Protein AF-A0A519QTP0-F1 (afdb_monomer_lite)

Sequence (77 aa):
MNALQNIKNNLIDRILATKNERLLEAINSIFDSTQSEEVFALSSEQIEMLSMSERDIESGNFISESDLDKRDSEWLS

Radius of gyration: 25.73 Å; chains: 1; bounding box: 52×35×58 Å

Foldseek 3Di:
DDVVVVVVVVVVVVLVPDPDPVVVVVVVVVVVVPPDPPPPDDDPVRVVVVVVVVVCVVVVVDDDPVVVVVVVVVVVD

Structure (mmCIF, N/CA/C/O backbone):
data_AF-A0A519QTP0-F1
#
_entry.id   AF-A0A519QTP0-F1
#
loop_
_atom_site.group_PDB
_atom_site.id
_atom_site.type_symbol
_atom_site.label_atom_id
_atom_site.label_alt_id
_atom_site.label_comp_id
_atom_site.label_asym_id
_atom_site.label_entity_id
_atom_site.label_seq_id
_atom_site.pdbx_PDB_ins_code
_atom_site.Cartn_x
_atom_site.Cartn_y
_atom_site.Cartn_z
_atom_site.occupancy
_atom_site.B_iso_or_equiv
_atom_site.auth_seq_id
_atom_site.auth_comp_id
_atom_site.auth_asym_id
_atom_site.auth_atom_id
_atom_site.pdbx_PDB_model_num
ATOM 1 N N . MET A 1 1 ? -9.392 -3.176 35.857 1.00 54.25 1 MET A N 1
ATOM 2 C CA . MET A 1 1 ? -10.073 -3.123 34.542 1.00 54.25 1 MET A CA 1
ATOM 3 C C . MET A 1 1 ? -9.650 -1.843 33.848 1.00 54.25 1 MET A C 1
ATOM 5 O O . MET A 1 1 ? -9.718 -0.791 34.465 1.00 54.25 1 MET A O 1
ATOM 9 N N . ASN A 1 2 ? -9.110 -1.940 32.637 1.00 83.12 2 ASN A N 1
ATOM 10 C CA . ASN A 1 2 ? -8.488 -0.809 31.951 1.00 83.12 2 ASN A CA 1
ATOM 11 C C . ASN A 1 2 ? -9.581 0.001 31.229 1.00 83.12 2 ASN A C 1
ATOM 13 O O . ASN A 1 2 ? -10.298 -0.566 30.407 1.00 83.12 2 ASN A O 1
ATOM 17 N N . ALA A 1 3 ? -9.748 1.290 31.548 1.00 86.44 3 ALA A N 1
ATOM 18 C CA . ALA A 1 3 ? -10.809 2.139 30.986 1.00 86.44 3 ALA A CA 1
ATOM 19 C C . ALA A 1 3 ? -10.812 2.135 29.446 1.00 86.44 3 ALA A C 1
ATOM 21 O O . ALA A 1 3 ? -11.870 2.147 28.821 1.00 86.44 3 ALA A O 1
ATOM 22 N N . LEU A 1 4 ? -9.627 2.000 28.844 1.00 88.12 4 LEU A N 1
ATOM 23 C CA . LEU A 1 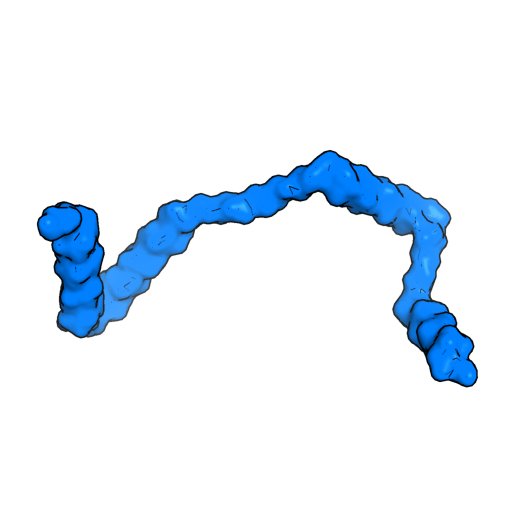4 ? -9.451 1.860 27.403 1.00 88.12 4 LEU A CA 1
ATOM 24 C C . LEU A 1 4 ? -10.138 0.609 26.832 1.00 88.12 4 LEU A C 1
ATOM 26 O O . LEU A 1 4 ? -10.739 0.669 25.764 1.00 88.12 4 LEU A O 1
ATOM 30 N N . GLN A 1 5 ? -10.077 -0.518 27.542 1.00 90.50 5 GLN A N 1
ATOM 31 C CA . GLN A 1 5 ? -10.716 -1.764 27.106 1.00 90.50 5 GLN A CA 1
ATOM 32 C C . GLN A 1 5 ? -12.241 -1.645 27.132 1.00 90.50 5 GLN A C 1
ATOM 34 O O . GLN A 1 5 ? -12.913 -2.099 26.211 1.00 90.50 5 GLN A O 1
ATOM 39 N N . ASN A 1 6 ? -12.791 -0.954 28.134 1.00 91.81 6 ASN A N 1
ATOM 40 C CA . ASN A 1 6 ? -14.232 -0.714 28.214 1.00 91.81 6 ASN A CA 1
ATOM 41 C C . ASN A 1 6 ? -14.729 0.158 27.053 1.00 91.81 6 ASN A C 1
ATOM 43 O O . ASN A 1 6 ? -15.787 -0.117 26.491 1.00 91.81 6 ASN A O 1
ATOM 47 N N . ILE A 1 7 ? -13.954 1.176 26.667 1.00 90.62 7 ILE A N 1
ATOM 48 C CA . ILE A 1 7 ? -14.275 2.033 25.519 1.00 90.62 7 ILE A CA 1
ATOM 49 C C . ILE A 1 7 ? -14.259 1.217 24.220 1.00 90.62 7 ILE A C 1
ATOM 51 O O . ILE A 1 7 ? -15.215 1.293 23.450 1.00 90.62 7 ILE A O 1
ATOM 55 N N . LYS A 1 8 ? -13.223 0.392 24.002 1.00 89.00 8 LYS A N 1
ATOM 56 C CA . LYS A 1 8 ? -13.120 -0.473 22.814 1.00 89.00 8 LYS A CA 1
ATOM 57 C C . LYS A 1 8 ? -14.299 -1.436 22.701 1.00 89.00 8 LYS A C 1
ATOM 59 O O . LYS A 1 8 ? -14.941 -1.482 21.657 1.00 89.00 8 LYS A O 1
ATOM 64 N N . ASN A 1 9 ? -14.621 -2.141 23.783 1.00 92.56 9 ASN A N 1
ATOM 65 C CA . ASN A 1 9 ? -15.726 -3.098 23.789 1.00 92.56 9 ASN A CA 1
ATOM 66 C C . ASN A 1 9 ? -17.068 -2.410 23.498 1.00 92.56 9 ASN A C 1
ATOM 68 O O . ASN A 1 9 ? -17.830 -2.889 22.667 1.00 92.56 9 ASN A O 1
ATOM 72 N N . ASN A 1 10 ? -17.316 -1.232 24.083 1.00 92.31 10 ASN A N 1
ATOM 73 C CA . ASN A 1 10 ? -18.553 -0.494 23.820 1.00 92.31 10 ASN A CA 1
ATOM 74 C C . ASN A 1 10 ? -18.682 -0.031 22.359 1.00 92.31 10 ASN A C 1
ATOM 76 O O . ASN A 1 10 ? -19.787 -0.005 21.820 1.00 92.31 10 ASN A O 1
ATOM 80 N N . LEU A 1 11 ? -17.570 0.338 21.716 1.00 90.25 11 LEU A N 1
ATOM 81 C CA . LEU A 1 11 ? -17.555 0.676 20.292 1.00 90.25 11 LEU A CA 1
ATOM 82 C C . LEU A 1 11 ? -17.877 -0.542 19.420 1.00 90.25 11 LEU A C 1
ATOM 84 O O . LEU A 1 11 ? -18.711 -0.426 18.526 1.00 90.25 11 LEU A O 1
ATOM 88 N N . ILE A 1 12 ? -17.276 -1.699 19.713 1.00 90.62 12 ILE A N 1
ATOM 89 C CA . ILE A 1 12 ? -17.557 -2.958 19.005 1.00 90.62 12 ILE A CA 1
ATOM 90 C C . ILE A 1 12 ? -19.047 -3.301 19.114 1.00 90.62 12 ILE A C 1
ATOM 92 O O . ILE A 1 12 ? 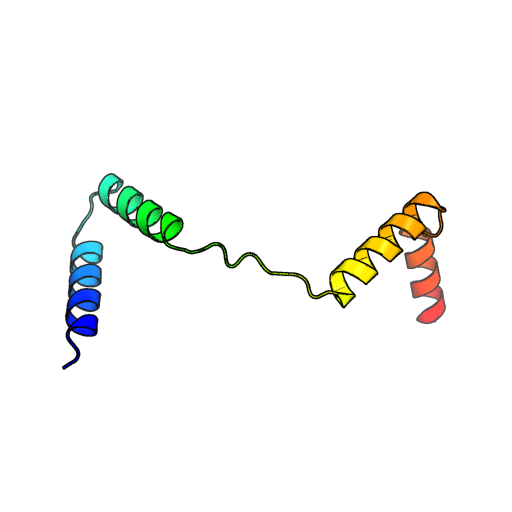-19.692 -3.539 18.094 1.00 90.62 12 ILE A O 1
ATOM 96 N N . ASP A 1 13 ? -19.618 -3.235 20.318 1.00 93.38 13 ASP A N 1
ATOM 97 C CA . ASP A 1 13 ? -21.037 -3.532 20.544 1.00 93.38 13 ASP A CA 1
ATOM 98 C C . ASP A 1 13 ? -21.959 -2.607 19.731 1.00 93.38 13 ASP A C 1
ATOM 100 O O . ASP A 1 13 ? -22.942 -3.053 19.136 1.00 93.38 13 ASP A O 1
ATOM 104 N N . ARG A 1 14 ? -21.634 -1.309 19.656 1.00 90.19 14 ARG A N 1
ATOM 105 C CA . ARG A 1 14 ? -22.404 -0.330 18.867 1.00 90.19 14 ARG A CA 1
ATOM 106 C C . ARG A 1 14 ? -22.298 -0.579 17.364 1.00 90.19 14 ARG A C 1
ATOM 108 O O . ARG A 1 14 ? -23.298 -0.421 16.665 1.00 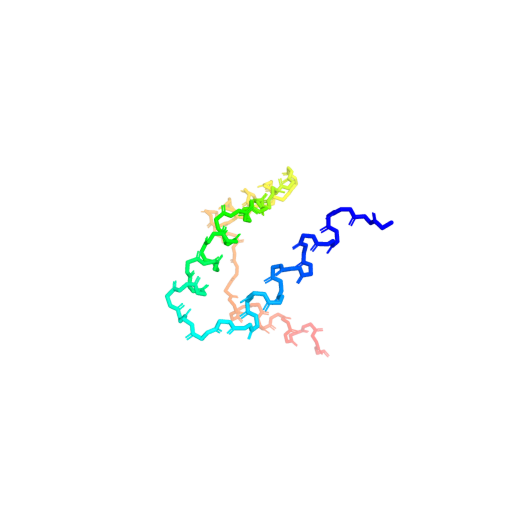90.19 14 ARG A O 1
ATOM 115 N N . ILE A 1 15 ? -21.116 -0.961 16.881 1.00 90.75 15 ILE A N 1
ATOM 116 C CA . ILE A 1 15 ? -20.877 -1.304 15.472 1.00 90.75 15 ILE A CA 1
ATOM 117 C C . ILE A 1 15 ? -21.654 -2.573 15.098 1.00 90.75 15 ILE A C 1
ATOM 119 O O . ILE A 1 15 ? -22.293 -2.607 14.052 1.00 90.75 15 ILE A O 1
ATOM 123 N N . LEU A 1 16 ? -21.675 -3.583 15.971 1.00 90.31 16 LEU A N 1
ATOM 124 C CA . LEU A 1 16 ? -22.426 -4.823 15.742 1.00 90.31 16 LEU A CA 1
ATOM 125 C C . LEU A 1 16 ? -23.949 -4.622 15.786 1.00 90.31 16 LEU A C 1
ATOM 127 O O . LEU A 1 16 ? -24.685 -5.330 15.100 1.00 90.31 16 LEU A O 1
ATOM 131 N N . ALA A 1 17 ? -24.438 -3.674 16.589 1.00 93.12 17 ALA A N 1
A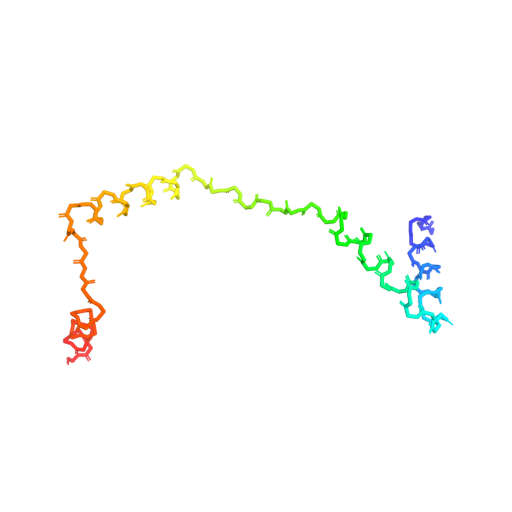TOM 132 C CA . ALA A 1 17 ? -25.869 -3.407 16.731 1.00 93.12 17 ALA A CA 1
ATOM 133 C C . ALA A 1 17 ? -26.459 -2.549 15.595 1.00 93.12 17 ALA A C 1
ATOM 135 O O . ALA A 1 17 ? -27.672 -2.585 15.365 1.00 93.12 17 ALA A O 1
ATOM 136 N N . THR A 1 18 ? -25.642 -1.750 14.900 1.00 90.88 18 THR A N 1
ATOM 137 C CA . THR A 1 18 ? -26.131 -0.855 13.842 1.00 90.88 18 THR A CA 1
ATOM 138 C C . THR A 1 18 ? -26.302 -1.581 12.506 1.00 90.88 18 THR A C 1
ATOM 140 O O . THR A 1 18 ? -25.488 -2.402 12.107 1.00 90.88 18 THR A O 1
ATOM 143 N N . LYS A 1 19 ? -27.368 -1.233 11.777 1.00 91.50 19 LYS A N 1
ATOM 144 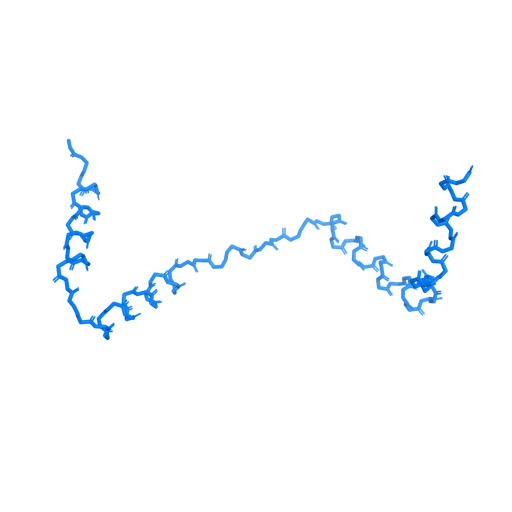C CA . LYS A 1 19 ? -27.588 -1.617 10.367 1.00 91.50 19 LYS A CA 1
ATOM 145 C C . LYS A 1 19 ? -27.489 -0.421 9.416 1.00 91.50 19 LYS A C 1
ATOM 147 O O . LYS A 1 19 ? -27.854 -0.521 8.251 1.00 91.50 19 LYS A O 1
ATOM 152 N N . ASN A 1 20 ? -27.085 0.739 9.933 1.00 93.62 20 ASN A N 1
ATOM 153 C CA . ASN A 1 20 ? -26.988 1.964 9.155 1.00 93.62 20 ASN A CA 1
ATOM 154 C C . ASN A 1 20 ? -25.660 1.984 8.391 1.00 93.62 20 ASN A C 1
ATOM 156 O O . ASN A 1 20 ? -24.617 2.287 8.965 1.00 93.62 20 ASN A O 1
ATOM 160 N N . GLU A 1 21 ? -25.733 1.676 7.100 1.00 91.62 21 GLU A N 1
ATOM 161 C CA . GLU A 1 21 ? -24.598 1.646 6.175 1.00 91.62 21 GLU A CA 1
ATOM 162 C C . GLU A 1 21 ? -23.826 2.971 6.149 1.00 91.62 21 GLU A C 1
ATOM 164 O O . GLU A 1 21 ? -22.621 2.977 6.367 1.00 91.62 21 GLU A O 1
ATOM 169 N N . ARG A 1 22 ? -24.523 4.110 6.044 1.00 91.00 22 ARG A N 1
ATOM 170 C CA . ARG A 1 22 ? -23.885 5.441 6.016 1.00 91.00 22 ARG A CA 1
ATOM 171 C C . ARG A 1 22 ? -23.088 5.749 7.282 1.00 91.00 22 ARG A C 1
ATOM 173 O O . ARG A 1 22 ? -22.087 6.455 7.236 1.00 91.00 22 ARG A O 1
ATOM 180 N N . LEU A 1 23 ? -23.553 5.256 8.431 1.00 88.31 23 LEU A N 1
ATOM 181 C CA . LEU A 1 23 ? -22.828 5.408 9.691 1.00 88.31 23 LEU A CA 1
ATOM 182 C C . LEU A 1 23 ? -21.555 4.554 9.696 1.00 88.31 23 LEU A C 1
ATOM 184 O O . LEU A 1 23 ? -20.519 5.022 10.157 1.00 88.31 23 LEU A O 1
ATOM 188 N N . LEU A 1 24 ? -21.634 3.320 9.192 1.00 91.25 24 LEU A N 1
ATOM 189 C CA . LEU A 1 24 ? -20.483 2.422 9.098 1.00 91.25 24 LEU A CA 1
ATOM 190 C C . LEU A 1 24 ? -19.430 2.958 8.121 1.00 91.25 24 LEU A C 1
ATOM 192 O O . LEU A 1 24 ? -18.251 2.958 8.461 1.00 91.25 24 LEU A O 1
ATOM 196 N N . GLU A 1 25 ? -19.851 3.495 6.975 1.00 92.00 25 GLU A N 1
ATOM 197 C CA . GLU A 1 25 ? -18.964 4.164 6.014 1.00 92.00 25 GLU A CA 1
ATOM 198 C C . GLU A 1 25 ? -18.229 5.345 6.654 1.00 92.00 25 GLU A C 1
ATOM 200 O O . GLU A 1 25 ? -17.004 5.422 6.585 1.00 92.00 25 GLU A O 1
ATOM 205 N N . ALA A 1 26 ? -18.954 6.228 7.351 1.00 91.12 26 ALA A N 1
ATOM 206 C CA . ALA A 1 26 ? -18.351 7.377 8.022 1.00 91.12 26 ALA A CA 1
ATOM 207 C C . ALA A 1 26 ? -17.351 6.960 9.115 1.00 91.12 26 ALA A C 1
ATOM 209 O O . ALA A 1 26 ? -16.295 7.577 9.251 1.00 91.12 26 ALA A O 1
ATOM 210 N N . ILE A 1 27 ? -17.661 5.908 9.882 1.00 89.75 27 ILE A N 1
ATOM 211 C CA . ILE A 1 27 ? -16.745 5.350 10.888 1.00 89.75 27 ILE A CA 1
ATOM 212 C C . ILE A 1 27 ? -15.479 4.807 10.218 1.00 89.75 27 ILE A C 1
ATOM 214 O O . ILE A 1 27 ? -14.381 5.075 10.705 1.00 89.75 27 ILE A O 1
ATOM 218 N N . ASN A 1 28 ? -15.620 4.086 9.103 1.00 88.31 28 ASN A N 1
ATOM 219 C CA . ASN A 1 28 ? -14.481 3.538 8.373 1.00 88.31 28 ASN A CA 1
ATOM 220 C C . ASN A 1 28 ? -13.566 4.653 7.849 1.00 88.31 28 ASN A C 1
ATOM 222 O O . ASN A 1 28 ? -12.373 4.641 8.129 1.00 88.31 28 ASN A O 1
ATOM 226 N N . SER A 1 29 ? -14.136 5.687 7.218 1.00 88.81 29 SER A N 1
ATOM 227 C CA . SER A 1 29 ? -13.364 6.842 6.739 1.00 88.81 29 SER A CA 1
ATOM 228 C C . SER A 1 29 ? -12.626 7.583 7.857 1.00 88.81 29 SER A C 1
ATOM 230 O O . SER A 1 29 ? -11.519 8.072 7.641 1.00 88.81 29 SER A O 1
ATOM 232 N N . ILE A 1 30 ? -13.209 7.671 9.060 1.00 88.06 30 ILE A N 1
ATOM 233 C CA . ILE A 1 30 ? -12.520 8.258 10.217 1.00 88.06 30 ILE A CA 1
ATOM 234 C C . ILE A 1 30 ? -11.305 7.405 10.586 1.00 88.06 30 ILE A C 1
ATOM 236 O O . ILE A 1 30 ? -10.224 7.965 10.761 1.00 88.06 30 ILE A O 1
ATOM 240 N N . PHE A 1 31 ? -11.447 6.078 10.668 1.00 84.62 31 PHE A N 1
ATOM 241 C CA . PHE A 1 31 ? -10.314 5.202 10.971 1.00 84.62 31 PHE A CA 1
ATOM 242 C C . PHE A 1 31 ? -9.204 5.321 9.927 1.00 84.62 31 PHE A C 1
ATOM 244 O O . PHE A 1 31 ? -8.052 5.521 10.317 1.00 84.62 31 PHE A O 1
ATOM 251 N N . ASP A 1 32 ? -9.559 5.317 8.644 1.00 82.44 32 ASP A N 1
ATOM 252 C CA . ASP A 1 32 ? -8.612 5.483 7.538 1.00 82.44 32 ASP A CA 1
ATOM 253 C C . ASP A 1 32 ? -7.876 6.832 7.627 1.00 82.44 32 ASP A C 1
ATOM 255 O O . ASP A 1 32 ? -6.660 6.889 7.494 1.00 82.44 32 ASP A O 1
ATOM 259 N N . SER A 1 33 ? -8.578 7.923 7.965 1.00 79.69 33 SER A N 1
ATOM 260 C CA . SER A 1 33 ? -7.961 9.253 8.129 1.00 79.69 33 SER A CA 1
ATOM 261 C C . SER A 1 33 ? -7.037 9.377 9.347 1.00 79.69 33 SER A C 1
ATOM 263 O O . SER A 1 33 ? -6.222 10.296 9.425 1.00 79.69 33 SER A O 1
ATOM 265 N N . THR A 1 34 ? -7.197 8.484 10.327 1.00 75.00 34 THR A N 1
ATOM 266 C CA . THR A 1 34 ? -6.379 8.455 11.549 1.00 75.00 34 THR A CA 1
ATOM 267 C C . THR A 1 34 ? -5.218 7.478 11.461 1.00 75.00 34 THR A C 1
ATOM 269 O O . THR A 1 34 ? -4.319 7.537 12.304 1.00 75.00 34 THR A O 1
ATOM 272 N N . GLN A 1 35 ? -5.206 6.597 10.455 1.00 68.06 35 GLN A N 1
ATOM 273 C CA . GLN A 1 35 ? -3.990 5.899 10.085 1.00 68.06 35 GLN A CA 1
ATOM 274 C C . GLN A 1 35 ? -3.039 6.950 9.523 1.00 68.06 35 GLN A C 1
ATOM 276 O O . GLN A 1 35 ? -3.204 7.450 8.417 1.00 68.06 35 GLN A O 1
ATOM 281 N N . SER A 1 36 ? -2.042 7.313 10.330 1.00 63.97 36 SER A N 1
ATOM 282 C CA . SER A 1 36 ? -0.801 7.847 9.791 1.00 63.97 36 SER A CA 1
ATOM 283 C C . SER A 1 36 ? -0.398 6.890 8.680 1.00 63.97 36 SER A C 1
ATOM 285 O O . SER A 1 36 ? -0.138 5.725 8.978 1.00 63.97 36 SER A O 1
ATOM 287 N N . GLU A 1 37 ? -0.366 7.347 7.427 1.00 63.41 37 GLU A N 1
ATOM 288 C CA . GLU A 1 37 ? 0.454 6.678 6.426 1.00 63.41 37 GLU A CA 1
ATOM 289 C C . GLU A 1 37 ? 1.822 6.547 7.093 1.00 63.41 37 GLU A C 1
ATOM 291 O O . GLU A 1 37 ? 2.478 7.550 7.390 1.00 63.41 37 GLU A O 1
ATOM 296 N N . GLU A 1 38 ? 2.207 5.335 7.488 1.00 59.94 38 GLU A N 1
ATOM 297 C CA . GLU A 1 38 ? 3.590 5.069 7.843 1.00 59.94 38 GLU A CA 1
ATOM 298 C C . GLU A 1 38 ? 4.345 5.242 6.532 1.00 59.94 38 GLU A C 1
ATOM 300 O O . GLU A 1 38 ? 4.504 4.304 5.752 1.00 59.94 38 GLU A O 1
ATOM 305 N N . VAL A 1 39 ? 4.703 6.493 6.230 1.00 67.56 39 VAL A N 1
ATOM 306 C CA . VAL A 1 39 ? 5.532 6.838 5.089 1.00 67.56 39 VAL A CA 1
ATOM 307 C C . VAL A 1 39 ? 6.825 6.087 5.326 1.00 67.56 39 VAL A C 1
ATOM 309 O O . VAL A 1 39 ? 7.606 6.433 6.215 1.00 67.56 39 VAL A O 1
ATOM 312 N N . PHE A 1 40 ? 6.997 4.999 4.583 1.00 75.56 40 PHE A N 1
ATOM 313 C CA . PHE A 1 40 ? 8.181 4.176 4.674 1.00 75.56 40 PHE A CA 1
ATOM 314 C C . PHE A 1 40 ? 9.371 5.035 4.251 1.00 75.56 40 PHE A C 1
ATOM 316 O O . PHE A 1 40 ? 9.567 5.325 3.071 1.00 75.56 40 PHE A O 1
ATOM 323 N N . ALA A 1 41 ? 10.129 5.504 5.238 1.00 83.06 41 ALA A N 1
ATOM 324 C CA . ALA A 1 41 ? 11.325 6.281 4.995 1.00 83.06 41 ALA A CA 1
ATOM 325 C C . ALA A 1 41 ? 12.421 5.330 4.515 1.00 83.06 41 ALA A C 1
ATOM 327 O O . ALA A 1 41 ? 12.843 4.435 5.249 1.00 83.06 41 ALA A O 1
ATOM 328 N N . LEU A 1 42 ? 12.871 5.529 3.277 1.00 88.00 42 LEU A N 1
ATOM 329 C CA . LEU A 1 42 ? 14.022 4.814 2.744 1.00 88.00 42 LEU A CA 1
ATOM 330 C C . LEU A 1 42 ? 15.274 5.162 3.556 1.00 88.00 42 LEU A C 1
ATOM 332 O O . LEU A 1 42 ? 15.464 6.312 3.964 1.00 88.00 42 LEU A O 1
ATOM 336 N N . SER A 1 43 ? 16.145 4.175 3.763 1.00 93.50 43 SER A N 1
ATOM 337 C CA . SER A 1 43 ? 17.477 4.430 4.309 1.00 93.50 43 SER A CA 1
ATOM 338 C C . SER A 1 43 ? 18.344 5.178 3.290 1.00 93.50 43 SER A C 1
ATOM 340 O O . SER A 1 43 ? 18.070 5.170 2.086 1.00 93.50 43 SER A O 1
ATOM 342 N N . SER A 1 44 ? 19.426 5.802 3.757 1.00 94.75 44 SER A N 1
ATOM 343 C CA . SER A 1 44 ? 20.383 6.490 2.882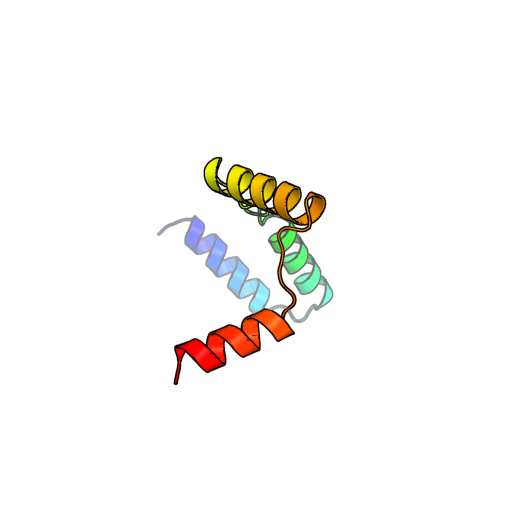 1.00 94.75 44 SER A CA 1
ATOM 344 C C . SER A 1 44 ? 20.945 5.560 1.801 1.00 94.75 44 SER A C 1
ATOM 346 O O . SER A 1 44 ? 21.071 5.961 0.649 1.00 94.75 44 SER A O 1
ATOM 348 N N . GLU A 1 45 ? 21.217 4.301 2.152 1.00 95.94 45 GLU A N 1
ATOM 349 C CA . GLU A 1 45 ? 21.748 3.280 1.243 1.00 95.94 45 GLU A CA 1
ATOM 350 C C . GLU A 1 45 ? 20.722 2.883 0.173 1.00 95.94 45 GLU A C 1
ATOM 352 O O . GLU A 1 45 ? 21.076 2.651 -0.981 1.00 95.94 45 GLU A O 1
ATOM 357 N N . GLN A 1 46 ? 19.435 2.826 0.530 1.00 95.56 46 GLN A N 1
ATOM 358 C CA . GLN A 1 46 ? 18.360 2.544 -0.425 1.00 95.56 46 GLN A CA 1
ATOM 359 C C . GLN A 1 46 ? 18.171 3.702 -1.411 1.00 95.56 46 GLN A C 1
ATOM 361 O O . GLN A 1 46 ? 17.983 3.469 -2.603 1.00 95.56 46 GLN A O 1
ATOM 366 N N . ILE A 1 47 ? 18.271 4.947 -0.936 1.00 96.25 47 ILE A N 1
ATOM 367 C CA . ILE A 1 47 ? 18.231 6.141 -1.794 1.00 96.25 47 ILE A CA 1
ATOM 368 C C . ILE A 1 47 ? 19.437 6.163 -2.742 1.00 96.25 47 ILE A C 1
ATOM 370 O O . ILE A 1 47 ? 19.292 6.449 -3.933 1.00 96.25 47 ILE A O 1
ATOM 374 N N . GLU A 1 48 ? 20.624 5.825 -2.237 1.00 96.88 48 GLU A N 1
ATOM 375 C CA . GLU A 1 48 ? 21.836 5.725 -3.050 1.00 96.88 48 GLU A CA 1
ATOM 376 C C . GLU A 1 48 ? 21.708 4.641 -4.129 1.00 96.88 48 GLU A C 1
ATOM 378 O O . GLU A 1 48 ? 22.023 4.902 -5.290 1.00 96.88 48 GLU A O 1
ATOM 383 N N . MET A 1 49 ? 21.167 3.468 -3.786 1.00 96.06 49 MET A N 1
ATOM 384 C CA . MET A 1 49 ? 20.916 2.382 -4.738 1.00 96.06 49 MET A CA 1
ATOM 385 C C . MET A 1 49 ? 19.964 2.806 -5.865 1.00 96.06 49 MET A C 1
ATOM 387 O O . MET A 1 49 ? 20.221 2.510 -7.032 1.00 96.06 49 MET A O 1
ATOM 391 N N . LEU A 1 50 ? 18.898 3.544 -5.543 1.00 96.62 50 LEU A N 1
ATOM 392 C CA . LEU A 1 50 ? 17.992 4.100 -6.552 1.00 96.62 50 LEU A CA 1
ATOM 393 C C . LEU A 1 50 ? 18.704 5.125 -7.442 1.00 96.62 50 LEU A C 1
ATOM 395 O O . LEU A 1 50 ? 18.583 5.063 -8.661 1.00 96.62 50 LEU A O 1
ATOM 399 N N . SER A 1 51 ? 19.524 5.995 -6.850 1.00 96.81 51 SER A N 1
ATOM 400 C CA . SER A 1 51 ? 20.301 6.999 -7.593 1.00 96.81 51 SER A CA 1
ATOM 401 C C . SER A 1 51 ? 21.340 6.358 -8.524 1.00 96.81 51 SER A C 1
ATOM 403 O O . SER A 1 51 ? 21.663 6.897 -9.580 1.00 96.81 51 SER A O 1
ATOM 405 N N . MET A 1 52 ? 21.904 5.210 -8.137 1.00 96.38 52 MET A N 1
ATOM 406 C CA . MET A 1 52 ? 22.769 4.406 -9.005 1.00 96.38 52 MET A CA 1
ATOM 407 C C . MET A 1 52 ? 21.982 3.814 -10.176 1.00 96.38 52 MET A C 1
ATOM 409 O O . MET A 1 52 ? 22.425 3.948 -11.312 1.00 96.38 52 MET A O 1
ATOM 413 N N . SER A 1 53 ? 20.802 3.250 -9.906 1.00 95.88 53 SER A N 1
ATOM 414 C CA . SER A 1 53 ? 19.910 2.702 -10.936 1.00 95.88 53 SER A CA 1
ATOM 415 C C . SER A 1 53 ? 19.504 3.757 -11.972 1.00 95.88 53 SER A C 1
ATOM 417 O O . SER A 1 53 ? 19.572 3.506 -13.172 1.00 95.88 53 SER A O 1
ATOM 419 N N . GLU A 1 54 ? 19.166 4.974 -11.535 1.00 96.81 54 GLU A N 1
ATOM 420 C CA . GLU A 1 54 ? 18.857 6.089 -12.441 1.00 96.81 54 GLU A CA 1
ATOM 421 C C . GLU A 1 54 ? 20.031 6.405 -13.378 1.00 96.81 54 GLU A C 1
ATOM 423 O O . GLU A 1 54 ? 19.844 6.514 -14.591 1.00 96.81 54 GLU A O 1
ATOM 428 N N . ARG A 1 55 ? 21.260 6.457 -12.846 1.00 97.50 55 ARG A N 1
ATOM 429 C CA . ARG A 1 55 ? 22.468 6.662 -13.664 1.00 97.50 55 ARG A CA 1
ATOM 430 C C . ARG A 1 55 ? 22.720 5.518 -14.640 1.00 97.50 55 ARG A C 1
ATOM 432 O O . ARG A 1 55 ? 23.178 5.770 -15.756 1.00 97.50 55 ARG A O 1
ATOM 439 N N . ASP A 1 56 ? 22.444 4.280 -14.239 1.00 97.06 56 ASP A N 1
ATOM 440 C CA . ASP A 1 56 ? 22.579 3.118 -15.115 1.00 97.06 56 ASP A CA 1
ATOM 441 C C . ASP A 1 56 ? 21.567 3.170 -16.263 1.00 97.06 56 ASP A C 1
ATOM 443 O O . ASP A 1 56 ? 21.935 2.913 -17.410 1.00 97.06 56 ASP A O 1
ATOM 447 N N . ILE A 1 57 ? 20.333 3.607 -16.003 1.00 95.12 57 ILE A N 1
ATOM 448 C CA . ILE A 1 57 ? 19.319 3.827 -17.045 1.00 95.12 57 ILE A CA 1
ATOM 449 C C . ILE A 1 57 ? 19.767 4.923 -18.019 1.00 95.12 57 ILE A C 1
ATOM 451 O O . ILE A 1 57 ? 19.748 4.704 -19.232 1.00 95.12 57 ILE A O 1
ATOM 455 N N . GLU A 1 58 ? 20.216 6.075 -17.512 1.00 96.25 58 GLU A N 1
ATOM 456 C CA . GLU A 1 58 ? 20.705 7.190 -18.341 1.00 96.25 58 GLU A CA 1
ATOM 457 C C . GLU A 1 58 ? 21.915 6.799 -19.199 1.00 96.25 58 GLU A C 1
ATOM 459 O O . GLU A 1 58 ? 22.042 7.232 -20.346 1.00 96.25 58 GLU A O 1
ATOM 464 N N . SER A 1 59 ? 22.793 5.956 -18.653 1.00 96.44 59 SER A N 1
ATOM 465 C CA . SER A 1 59 ? 24.005 5.484 -19.329 1.00 96.44 59 SER A CA 1
ATOM 466 C C . SER A 1 59 ? 23.752 4.301 -20.271 1.00 96.44 59 SER A C 1
ATOM 468 O O . SER A 1 59 ? 24.672 3.877 -20.970 1.00 96.44 59 SER A O 1
ATOM 470 N N . GLY A 1 60 ? 22.530 3.756 -20.307 1.00 94.69 60 GLY A N 1
ATOM 471 C CA . GLY A 1 60 ? 22.193 2.561 -21.086 1.00 94.69 60 GLY A CA 1
ATOM 472 C C . GLY A 1 60 ? 22.760 1.257 -20.511 1.00 94.69 60 GLY A C 1
ATOM 473 O O . GLY A 1 60 ? 22.818 0.252 -21.216 1.00 94.69 60 GLY A O 1
ATOM 474 N N . ASN A 1 61 ? 23.166 1.254 -19.240 1.00 93.81 61 ASN A N 1
ATOM 475 C CA . ASN A 1 61 ? 23.685 0.100 -18.504 1.00 93.81 61 ASN A CA 1
ATOM 476 C C . ASN A 1 61 ? 22.546 -0.772 -17.944 1.00 93.81 61 ASN A C 1
ATOM 478 O O . ASN A 1 61 ? 22.537 -1.133 -16.770 1.00 93.81 61 ASN A O 1
ATOM 482 N N . PHE A 1 62 ? 21.573 -1.119 -18.779 1.00 92.81 62 PHE A N 1
ATOM 483 C CA . PHE A 1 62 ? 20.512 -2.060 -18.430 1.00 92.81 62 PHE A CA 1
ATOM 484 C C . PHE A 1 62 ? 20.435 -3.162 -19.484 1.00 92.81 62 PHE A C 1
ATOM 486 O O . PHE A 1 62 ? 20.956 -3.036 -20.592 1.00 92.81 62 PHE A O 1
ATOM 493 N N . ILE A 1 63 ? 19.793 -4.267 -19.130 1.00 93.31 63 ILE A N 1
ATOM 494 C CA . ILE A 1 63 ? 19.560 -5.390 -20.037 1.00 93.31 63 ILE A CA 1
ATOM 495 C C . ILE A 1 63 ? 18.064 -5.552 -20.267 1.00 93.31 63 ILE A C 1
ATOM 497 O O . ILE A 1 63 ? 17.256 -5.188 -19.412 1.00 93.31 63 ILE A O 1
ATOM 501 N N . SER A 1 64 ? 17.693 -6.078 -21.432 1.00 94.19 64 SER A N 1
ATOM 502 C CA . SER A 1 64 ? 16.303 -6.446 -21.680 1.00 94.19 64 SER A CA 1
ATOM 503 C C . SER A 1 64 ? 15.933 -7.691 -20.873 1.00 94.19 64 SER A C 1
ATOM 505 O O . SER A 1 64 ? 16.786 -8.533 -20.588 1.00 94.19 64 SER A O 1
ATOM 507 N N . GLU A 1 65 ? 14.651 -7.840 -20.555 1.00 92.94 65 GLU A N 1
ATOM 508 C CA . GLU A 1 65 ? 14.118 -9.046 -19.911 1.00 92.94 65 GLU A CA 1
ATOM 509 C C . GLU A 1 65 ? 14.461 -10.313 -20.714 1.00 92.94 65 GLU A C 1
ATOM 511 O O . GLU A 1 65 ? 14.953 -11.288 -20.158 1.00 92.94 65 GLU A O 1
ATOM 516 N N . SER A 1 66 ? 14.373 -10.256 -22.049 1.00 94.69 66 SER A N 1
ATOM 517 C CA . SER A 1 66 ? 14.756 -11.376 -22.918 1.00 94.69 66 SER A CA 1
ATOM 518 C C . SER A 1 66 ? 16.240 -11.751 -22.842 1.00 94.69 66 SER A C 1
ATOM 520 O O . SER A 1 66 ? 16.591 -12.921 -23.002 1.00 94.69 66 SER A O 1
ATOM 522 N N . ASP A 1 67 ? 17.126 -10.776 -22.610 1.00 93.75 67 ASP A N 1
ATOM 523 C CA . ASP A 1 67 ? 18.559 -11.043 -22.435 1.00 93.75 67 ASP A CA 1
ATOM 524 C C . ASP A 1 67 ? 18.866 -11.630 -21.052 1.00 93.75 67 ASP A C 1
ATOM 526 O O . ASP A 1 67 ? 19.839 -12.379 -20.909 1.00 93.75 67 ASP A O 1
ATOM 530 N N . LEU A 1 68 ? 18.061 -11.283 -20.042 1.00 94.44 68 LEU A N 1
ATOM 531 C CA . LEU A 1 68 ? 18.133 -11.855 -18.700 1.00 94.44 68 LEU A CA 1
ATOM 532 C C . LEU A 1 68 ? 17.665 -13.319 -18.720 1.00 94.44 68 LEU A C 1
ATOM 534 O O . LEU A 1 68 ? 18.428 -14.195 -18.320 1.00 94.44 68 LEU A O 1
ATOM 538 N N . ASP A 1 69 ? 16.501 -13.603 -19.308 1.00 94.75 69 ASP A N 1
ATOM 539 C CA . ASP A 1 69 ? 15.928 -14.957 -19.402 1.00 94.75 69 ASP A CA 1
ATOM 540 C C . ASP A 1 69 ? 16.883 -15.963 -20.058 1.00 94.75 69 ASP A C 1
ATOM 542 O O . ASP A 1 69 ? 17.006 -17.126 -19.649 1.00 94.75 69 ASP A O 1
ATOM 546 N N . LYS A 1 70 ? 17.593 -15.511 -21.098 1.00 95.25 70 LYS A N 1
ATOM 547 C CA . LYS A 1 70 ? 18.593 -16.328 -21.785 1.00 95.25 70 LYS A CA 1
ATOM 548 C C . LYS A 1 70 ? 19.774 -16.656 -20.870 1.00 95.25 70 LYS A C 1
ATOM 550 O O . LYS A 1 70 ? 20.211 -17.805 -20.843 1.00 95.25 70 LYS A O 1
ATOM 555 N N . ARG A 1 71 ? 20.278 -15.670 -20.122 1.00 92.69 71 ARG A N 1
ATOM 556 C CA . ARG A 1 71 ? 21.378 -15.866 -19.164 1.00 92.69 71 ARG A CA 1
ATOM 557 C C . ARG A 1 71 ? 20.980 -16.794 -18.025 1.00 92.69 71 ARG A C 1
ATOM 559 O O . ARG A 1 71 ? 21.768 -17.662 -17.662 1.00 92.69 71 ARG A O 1
ATOM 566 N N . ASP A 1 72 ? 19.766 -16.646 -17.510 1.00 94.25 72 ASP A N 1
ATOM 567 C CA . ASP A 1 72 ? 19.245 -17.506 -16.447 1.00 94.25 72 ASP A CA 1
ATOM 568 C C . ASP A 1 72 ? 19.134 -18.959 -16.925 1.00 94.25 72 ASP A C 1
ATOM 570 O O . ASP A 1 72 ? 19.537 -19.886 -16.220 1.00 94.25 72 ASP A O 1
ATOM 574 N N . SER A 1 73 ? 18.679 -19.163 -18.165 1.00 92.00 73 SER A N 1
ATOM 575 C CA . SER A 1 73 ? 18.618 -20.490 -18.792 1.00 92.00 73 SER A CA 1
ATOM 576 C C . SER A 1 73 ? 20.003 -21.124 -18.980 1.00 92.00 73 SER A C 1
ATOM 578 O O . SER A 1 73 ? 20.153 -22.323 -18.762 1.00 92.00 73 SER A O 1
ATOM 580 N N . GLU A 1 74 ? 21.012 -20.332 -19.367 1.00 93.62 74 GLU A N 1
ATOM 581 C CA . GLU A 1 74 ? 22.412 -20.773 -19.496 1.00 93.62 74 GLU A CA 1
ATOM 582 C C . GLU A 1 74 ? 23.062 -21.083 -18.136 1.00 93.62 74 GLU A C 1
ATOM 584 O O . GLU A 1 74 ? 23.934 -21.942 -18.049 1.00 93.62 74 GLU A O 1
ATOM 589 N N . TRP A 1 75 ? 22.657 -20.397 -17.065 1.00 93.00 75 TRP A N 1
ATOM 590 C CA . TRP A 1 75 ? 23.184 -20.639 -15.720 1.00 93.00 75 TRP A CA 1
ATOM 591 C C . TRP A 1 75 ? 22.620 -21.911 -15.072 1.00 93.00 75 TRP A C 1
ATOM 593 O O . TRP A 1 75 ? 23.303 -22.561 -14.280 1.00 93.00 75 TRP A O 1
ATOM 603 N N . LEU A 1 76 ? 21.376 -22.267 -15.403 1.00 90.75 76 LEU A N 1
ATOM 604 C CA . LEU A 1 76 ? 20.674 -23.435 -14.860 1.00 90.75 76 LEU A CA 1
ATOM 605 C C . LEU A 1 76 ? 20.961 -24.752 -15.611 1.00 90.75 76 LEU A C 1
ATOM 607 O O . LEU A 1 76 ? 20.456 -25.796 -15.189 1.00 90.75 76 LEU A O 1
ATOM 611 N N . SER A 1 77 ? 21.730 -24.715 -16.707 1.00 76.44 77 SER A N 1
ATOM 612 C CA . SER A 1 77 ? 22.124 -25.881 -17.522 1.00 76.44 77 SER A CA 1
ATOM 613 C C . SER A 1 77 ? 23.491 -26.441 -17.143 1.00 76.44 77 SER A C 1
ATOM 615 O O . SER A 1 77 ? 23.611 -27.684 -17.057 1.00 76.44 77 SER A O 1
#

Secondary structure (DSSP, 8-state):
--HHHHHHHHHHHHHHH---HHHHHHHHHHHHHHS-----PPPHHHHHHHHHHHHHHHTT----HHHHHHHHHHH--

pLDDT: mean 89.17, std 9.11, range [54.25, 97.5]